Protein AF-A0A139CLY8-F1 (afdb_monomer_lite)

Foldseek 3Di:
DDLLLQLLVQLVVCCVVCVNPPDDSVLLSCLSCVLQVVQCCVCQPVNCVPAQDSQAQLLEPVNLVVLCVVQVVCCVVPVDNSSVSSSVSSVSNNVVVVVVVVCVSHHPPVNHRHDDHDDRAPHPVRVVCVVVVCLVVCVCVPVVVSNVSSNVSVVVVVVVVVVVVVVVD

Secondary structure (DSSP, 8-state):
--HHHHHHHHHHHHHHHHTT-S--HHHHHHHHHHHHHHHHIIIIIISHHHH--S-SSTTSHHHHHHHHHHHHHHHHHH---HHHHHHHHHHHHHHHTTGGGSHHHHTTTTT-S--------SSHHHHHHHHHHHHHTTTTHHHHHHHHHHHHHHHHHHHHHHHHHHHH-

Structure (mmCIF, N/CA/C/O backbone):
data_AF-A0A139CLY8-F1
#
_entry.id   AF-A0A139CLY8-F1
#
loop_
_atom_site.group_PDB
_atom_site.id
_atom_site.type_symbol
_atom_site.label_atom_id
_atom_site.label_alt_id
_atom_site.label_comp_id
_atom_site.label_asym_id
_atom_site.label_entity_id
_atom_site.label_seq_id
_atom_site.pdbx_PDB_ins_code
_atom_site.Cartn_x
_atom_site.Cartn_y
_atom_site.Cartn_z
_atom_site.occupancy
_atom_site.B_iso_or_equiv
_atom_site.auth_seq_id
_atom_site.auth_comp_id
_atom_site.auth_asym_id
_atom_site.auth_atom_id
_atom_site.pdbx_PDB_model_num
ATOM 1 N N . MET A 1 1 ? 7.633 3.626 -2.913 1.00 69.31 1 MET A N 1
ATOM 2 C CA . MET A 1 1 ? 8.244 3.759 -1.551 1.00 69.31 1 MET A CA 1
ATOM 3 C C . MET A 1 1 ? 8.650 2.384 -1.027 1.00 69.31 1 MET A C 1
ATOM 5 O O . MET A 1 1 ? 8.447 1.392 -1.717 1.00 69.31 1 MET A O 1
ATOM 9 N N . LEU A 1 2 ? 9.320 2.332 0.119 1.00 82.69 2 LEU A N 1
ATOM 10 C CA . LEU A 1 2 ? 9.845 1.116 0.743 1.00 82.69 2 LEU A CA 1
ATOM 11 C C . LEU A 1 2 ? 8.868 0.591 1.819 1.00 82.69 2 LEU A C 1
ATOM 13 O O . LEU A 1 2 ? 7.906 1.291 2.152 1.00 82.69 2 LEU A O 1
ATOM 17 N N . PRO A 1 3 ? 8.995 -0.667 2.278 1.00 87.56 3 PRO A N 1
ATOM 18 C CA . PRO A 1 3 ? 7.937 -1.317 3.050 1.00 87.56 3 PRO A CA 1
ATOM 19 C C . PRO A 1 3 ? 7.636 -0.642 4.395 1.00 87.56 3 PRO A C 1
ATOM 21 O O . PRO A 1 3 ? 6.461 -0.581 4.763 1.00 87.56 3 PRO A O 1
ATOM 24 N N . PHE A 1 4 ? 8.623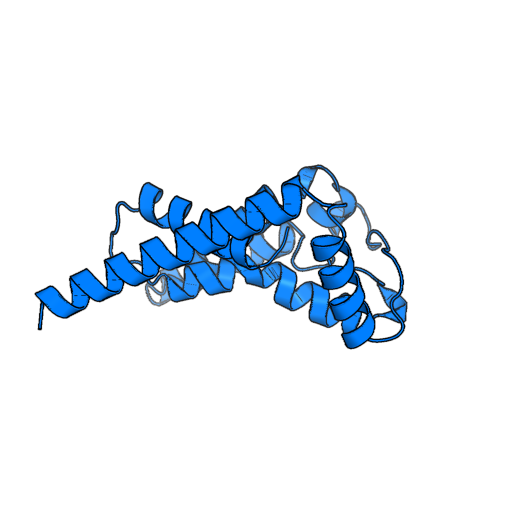 -0.102 5.120 1.00 92.25 4 PHE A N 1
ATOM 25 C CA . PHE A 1 4 ? 8.345 0.506 6.429 1.00 92.25 4 PHE A CA 1
ATOM 26 C C . PHE A 1 4 ? 7.549 1.803 6.302 1.00 92.25 4 PHE A C 1
ATOM 28 O O . PHE A 1 4 ? 6.644 2.031 7.106 1.00 92.25 4 PHE A O 1
ATOM 35 N N . ALA A 1 5 ? 7.817 2.614 5.276 1.00 92.25 5 ALA A N 1
ATOM 36 C CA . ALA A 1 5 ? 7.038 3.809 4.965 1.00 92.25 5 ALA A CA 1
ATOM 37 C C . ALA A 1 5 ? 5.554 3.468 4.769 1.00 92.25 5 ALA A C 1
ATOM 39 O O . ALA A 1 5 ? 4.691 4.070 5.409 1.00 92.25 5 ALA A O 1
ATOM 40 N N . HIS A 1 6 ? 5.256 2.458 3.947 1.00 95.00 6 HIS A N 1
ATOM 41 C CA . HIS A 1 6 ? 3.880 2.027 3.700 1.00 95.00 6 HIS A CA 1
ATOM 42 C C . HIS A 1 6 ? 3.185 1.560 4.973 1.00 95.00 6 HIS A C 1
ATOM 44 O O . HIS A 1 6 ? 2.087 2.028 5.280 1.00 95.00 6 HIS A O 1
ATOM 50 N N . ILE A 1 7 ? 3.823 0.652 5.716 1.00 96.75 7 ILE A N 1
ATOM 51 C CA . ILE A 1 7 ? 3.235 0.059 6.917 1.00 96.75 7 ILE A CA 1
ATOM 52 C C . ILE A 1 7 ? 3.012 1.141 7.969 1.00 96.75 7 ILE A C 1
ATOM 54 O O . ILE A 1 7 ? 1.892 1.299 8.450 1.00 96.75 7 ILE A O 1
ATOM 58 N N . GLY A 1 8 ? 4.044 1.921 8.295 1.00 95.56 8 GLY A N 1
ATOM 59 C CA . GLY A 1 8 ? 3.971 2.946 9.332 1.00 95.56 8 GLY A CA 1
ATOM 60 C C . GLY A 1 8 ? 2.920 4.007 9.030 1.00 95.56 8 GLY A C 1
ATOM 61 O O . GLY A 1 8 ? 2.031 4.241 9.848 1.00 95.56 8 GLY A O 1
ATOM 62 N N . ILE A 1 9 ? 2.959 4.608 7.837 1.00 94.88 9 ILE A N 1
ATOM 63 C CA . ILE A 1 9 ? 2.005 5.662 7.466 1.00 94.88 9 ILE A CA 1
ATOM 64 C C . ILE A 1 9 ? 0.576 5.107 7.430 1.00 94.88 9 ILE A C 1
ATOM 66 O O . ILE A 1 9 ? -0.340 5.739 7.958 1.00 94.88 9 ILE A O 1
A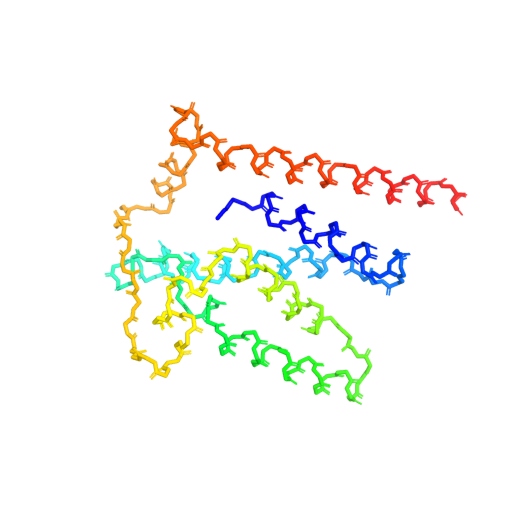TOM 70 N N . THR A 1 10 ? 0.371 3.905 6.882 1.00 96.56 10 THR A N 1
ATOM 71 C CA . THR A 1 10 ? -0.965 3.292 6.829 1.00 96.56 10 THR A CA 1
ATOM 72 C C . THR A 1 10 ? -1.493 2.972 8.228 1.00 96.56 10 THR A C 1
ATOM 74 O O . THR A 1 10 ? -2.648 3.278 8.521 1.00 96.56 10 THR A O 1
ATOM 77 N N . LEU A 1 11 ? -0.660 2.427 9.123 1.00 95.50 11 LEU A N 1
ATOM 78 C CA . LEU A 1 11 ? -1.036 2.187 10.520 1.00 95.50 11 LEU A CA 1
ATOM 79 C C . LEU A 1 11 ? -1.446 3.483 11.224 1.00 95.50 11 LEU A C 1
ATOM 81 O O . LEU A 1 11 ? -2.501 3.514 11.857 1.00 95.50 11 LEU A O 1
ATOM 85 N N . ALA A 1 12 ? -0.669 4.561 11.073 1.00 93.94 12 ALA A N 1
ATOM 86 C CA . ALA A 1 12 ? -1.003 5.860 11.656 1.00 93.94 12 ALA A CA 1
ATOM 87 C C . ALA A 1 12 ? -2.340 6.400 11.132 1.00 93.94 12 ALA A C 1
ATOM 89 O O . ALA A 1 12 ? -3.192 6.798 11.928 1.00 93.94 12 ALA A O 1
ATOM 90 N N . LEU A 1 13 ? -2.561 6.365 9.815 1.00 95.06 13 LEU A N 1
ATOM 91 C CA . LEU A 1 13 ? -3.812 6.827 9.207 1.00 95.06 13 LEU A CA 1
ATOM 92 C C . LEU A 1 13 ? -5.019 6.039 9.722 1.00 95.06 13 LEU A C 1
ATOM 94 O O . LEU A 1 13 ? -6.031 6.635 10.094 1.00 95.06 13 LEU A O 1
ATOM 98 N N . PHE A 1 14 ? -4.909 4.712 9.801 1.00 94.75 14 PHE A N 1
ATOM 99 C CA . PHE A 1 14 ? -5.974 3.869 10.341 1.00 94.75 14 PHE A CA 1
ATOM 100 C C . PHE A 1 14 ? -6.211 4.137 11.824 1.00 94.75 14 PHE A C 1
ATOM 102 O O . PHE A 1 14 ? -7.362 4.292 12.235 1.00 94.75 14 PHE A O 1
ATOM 109 N N . TYR A 1 15 ? -5.152 4.239 12.625 1.00 91.81 15 TYR A N 1
ATOM 110 C CA . TYR A 1 15 ? -5.263 4.541 14.049 1.00 91.81 15 TYR A CA 1
ATOM 111 C C . TYR A 1 15 ? -5.968 5.880 14.289 1.00 91.81 15 TYR A C 1
ATOM 113 O O . TYR A 1 15 ? -6.891 5.958 15.101 1.00 91.81 15 TYR A O 1
ATOM 121 N N . MET A 1 16 ? -5.612 6.916 13.524 1.00 91.50 16 MET A N 1
ATOM 122 C CA . MET A 1 16 ? -6.247 8.235 13.593 1.00 91.50 16 MET A CA 1
ATOM 123 C C . MET A 1 16 ? -7.712 8.202 13.143 1.00 91.50 16 MET A C 1
ATOM 125 O O . MET A 1 16 ? -8.582 8.721 13.846 1.00 91.50 16 MET A O 1
ATOM 129 N N . ALA A 1 17 ? -8.004 7.569 12.004 1.00 91.62 17 ALA A N 1
ATOM 130 C CA . ALA A 1 17 ? -9.357 7.489 11.449 1.00 91.62 17 ALA A CA 1
ATOM 131 C C . ALA A 1 17 ? -10.316 6.717 12.365 1.00 91.62 17 ALA A C 1
ATOM 133 O O . ALA A 1 17 ? -11.504 7.026 12.465 1.00 91.62 17 ALA A O 1
ATOM 134 N N . THR A 1 18 ? -9.793 5.710 13.055 1.00 89.25 18 THR A N 1
ATOM 135 C CA . THR A 1 18 ? -10.596 4.782 13.856 1.00 89.25 18 THR A CA 1
ATOM 136 C C . THR A 1 18 ? -10.550 5.131 15.337 1.00 89.25 18 THR A C 1
ATOM 138 O O . THR A 1 18 ? -11.345 4.598 16.110 1.00 89.25 18 THR A O 1
ATOM 141 N N . ARG A 1 19 ? -9.673 6.067 15.726 1.00 83.44 19 ARG A N 1
ATOM 142 C CA . ARG A 1 19 ? -9.393 6.482 17.107 1.00 83.44 19 ARG A CA 1
ATOM 143 C C . ARG A 1 19 ? -9.068 5.296 18.019 1.00 83.44 19 ARG A C 1
ATOM 145 O O . ARG A 1 19 ? -9.555 5.243 19.145 1.00 83.44 19 ARG A O 1
ATOM 152 N N . GLY A 1 20 ? -8.315 4.320 17.513 1.00 69.50 20 GLY A N 1
ATOM 153 C CA . GLY A 1 20 ? -7.957 3.122 18.279 1.00 69.50 20 GLY A CA 1
ATOM 154 C C . GLY A 1 20 ? -9.125 2.164 18.557 1.00 69.50 20 GLY A C 1
ATOM 155 O O . GLY A 1 20 ? -9.040 1.345 19.465 1.00 69.50 20 GLY A O 1
ATOM 156 N N . ARG A 1 21 ? -10.240 2.253 17.817 1.00 74.94 21 ARG A N 1
ATOM 157 C CA . ARG A 1 21 ? -11.341 1.275 17.919 1.00 74.94 21 ARG A CA 1
ATOM 158 C C . ARG A 1 21 ? -10.888 -0.121 17.465 1.00 74.94 21 ARG A C 1
ATOM 160 O O . ARG A 1 21 ? -9.933 -0.229 16.707 1.00 74.94 21 ARG A O 1
ATOM 167 N N . ASN A 1 22 ? -11.618 -1.161 17.898 1.00 77.19 22 ASN A N 1
ATOM 168 C CA . ASN A 1 22 ? -11.354 -2.597 17.673 1.00 77.19 22 ASN A CA 1
ATOM 169 C C . ASN A 1 22 ? -11.207 -2.990 16.189 1.00 77.19 22 ASN A C 1
ATOM 171 O O . ASN A 1 22 ? -12.098 -3.588 15.584 1.00 77.19 22 ASN A O 1
ATOM 175 N N . ILE A 1 23 ? -10.059 -2.676 15.604 1.00 87.56 23 ILE A N 1
ATOM 176 C CA . ILE A 1 23 ? -9.625 -3.128 14.290 1.00 87.56 23 ILE A CA 1
ATOM 177 C C . ILE A 1 23 ? -8.365 -3.940 14.493 1.00 87.56 23 ILE A C 1
ATOM 179 O O . ILE A 1 23 ? -7.485 -3.589 15.273 1.00 87.56 23 ILE A O 1
ATOM 183 N N . ASN A 1 24 ? -8.278 -5.046 13.769 1.00 90.69 24 ASN A N 1
ATOM 184 C CA . ASN A 1 24 ? -7.081 -5.852 13.787 1.00 90.69 24 ASN A CA 1
ATOM 185 C C . ASN A 1 24 ? -6.029 -5.229 12.853 1.00 90.69 24 ASN A C 1
ATOM 187 O O . ASN A 1 24 ? -6.092 -5.376 11.629 1.00 90.69 24 ASN A O 1
ATOM 191 N N . TYR A 1 25 ? -5.060 -4.541 13.456 1.00 92.25 25 TYR A N 1
ATOM 192 C CA . TYR A 1 25 ? -3.979 -3.844 12.761 1.00 92.25 25 TYR A CA 1
ATOM 193 C C . TYR A 1 25 ? -3.020 -4.771 12.001 1.00 92.25 25 TYR A C 1
ATOM 195 O O . TYR A 1 25 ? -2.328 -4.297 11.102 1.00 92.25 25 TYR A O 1
ATOM 203 N N . TRP A 1 26 ? -3.033 -6.088 12.244 1.00 93.44 26 TRP A N 1
ATOM 204 C CA . TRP A 1 26 ? -2.292 -7.033 11.401 1.00 93.44 26 TRP A CA 1
ATOM 205 C C . TRP A 1 26 ? -2.783 -7.006 9.956 1.00 93.44 26 TRP A C 1
ATOM 207 O O . TRP A 1 26 ? -1.975 -6.982 9.032 1.00 93.44 26 TRP A O 1
ATOM 217 N N . TYR A 1 27 ? -4.099 -6.936 9.742 1.00 96.38 27 TYR A N 1
ATOM 218 C CA . TYR A 1 27 ? -4.653 -6.825 8.391 1.00 96.38 27 TYR A CA 1
ATOM 219 C C . TYR A 1 27 ? -4.362 -5.460 7.767 1.00 96.38 27 TYR A C 1
ATOM 221 O O . TYR A 1 27 ? -4.207 -5.376 6.554 1.00 96.38 27 TYR A O 1
ATOM 229 N N . VAL A 1 28 ? -4.232 -4.404 8.576 1.00 97.00 28 VAL A N 1
ATOM 230 C CA . VAL A 1 28 ? -3.798 -3.087 8.090 1.00 97.00 28 VAL A CA 1
ATOM 231 C C . VAL A 1 28 ? -2.356 -3.169 7.585 1.00 97.00 28 VAL A C 1
ATOM 233 O O . VAL A 1 28 ? -2.087 -2.792 6.447 1.00 97.00 28 VAL A O 1
ATOM 236 N N . ALA A 1 29 ? -1.445 -3.730 8.386 1.00 96.44 29 ALA A N 1
ATOM 237 C CA . ALA A 1 29 ? -0.045 -3.903 8.009 1.00 96.44 29 ALA A CA 1
ATOM 238 C C . ALA A 1 29 ? 0.104 -4.781 6.756 1.00 96.44 29 ALA A C 1
ATOM 240 O O . ALA A 1 29 ? 0.771 -4.376 5.806 1.00 96.44 29 ALA A O 1
ATOM 241 N N . ILE A 1 30 ? -0.575 -5.931 6.698 1.00 97.62 30 ILE A N 1
ATOM 242 C CA . ILE A 1 30 ? -0.547 -6.815 5.523 1.00 97.62 30 ILE A CA 1
ATOM 243 C C . ILE A 1 30 ? -1.100 -6.089 4.293 1.00 97.62 30 ILE A C 1
ATOM 245 O O . ILE A 1 30 ? -0.451 -6.064 3.251 1.00 97.62 30 ILE A O 1
ATOM 249 N N . GLY A 1 31 ? -2.271 -5.458 4.407 1.00 97.75 31 GLY A N 1
ATOM 250 C CA . GLY A 1 31 ? -2.909 -4.763 3.288 1.00 97.75 31 GLY A CA 1
ATOM 251 C C . GLY A 1 31 ? -2.088 -3.584 2.766 1.00 97.75 31 GLY A C 1
ATOM 252 O O . GLY A 1 31 ? -2.114 -3.316 1.565 1.00 97.75 31 GLY A O 1
ATOM 253 N N . SER A 1 32 ? -1.308 -2.939 3.638 1.00 97.44 32 SER A N 1
ATOM 254 C CA . SER A 1 32 ? -0.434 -1.816 3.286 1.00 97.44 32 SER A CA 1
ATOM 255 C C . SER A 1 32 ? 0.756 -2.200 2.409 1.00 97.44 32 SER A C 1
ATOM 257 O O . SER A 1 32 ? 1.341 -1.320 1.794 1.00 97.44 32 SER A O 1
ATOM 259 N N . ILE A 1 33 ? 1.122 -3.482 2.332 1.00 97.31 33 ILE A N 1
ATOM 260 C CA . ILE A 1 33 ? 2.210 -3.987 1.473 1.00 97.31 33 ILE A CA 1
ATOM 261 C C . ILE A 1 33 ? 1.724 -5.023 0.457 1.00 97.31 33 ILE A C 1
ATOM 263 O O . ILE A 1 33 ? 2.515 -5.524 -0.338 1.00 97.31 33 ILE A O 1
ATOM 267 N N . LEU A 1 34 ? 0.435 -5.367 0.488 1.00 97.81 34 LEU A N 1
ATOM 268 C CA . LEU A 1 34 ? -0.139 -6.428 -0.330 1.00 97.81 34 LEU A CA 1
ATOM 269 C C . LEU A 1 34 ? 0.052 -6.198 -1.841 1.00 97.81 34 LEU A C 1
ATOM 271 O O . LEU A 1 34 ? 0.456 -7.156 -2.504 1.00 97.81 34 LEU A O 1
ATOM 275 N N . PRO A 1 35 ? -0.159 -4.983 -2.399 1.00 97.75 35 PRO A N 1
ATOM 276 C CA . PRO A 1 35 ? 0.074 -4.750 -3.824 1.00 97.75 35 PRO A CA 1
ATOM 277 C C . PRO A 1 35 ? 1.518 -5.027 -4.236 1.00 97.75 35 PRO A C 1
ATOM 279 O O . PRO A 1 35 ? 1.776 -5.748 -5.196 1.00 97.75 35 PRO A O 1
ATOM 282 N N . ASP A 1 36 ? 2.458 -4.522 -3.443 1.00 95.31 36 ASP A N 1
ATOM 283 C CA . ASP A 1 36 ? 3.888 -4.737 -3.620 1.00 95.31 36 ASP A CA 1
ATOM 284 C C . ASP A 1 36 ? 4.279 -6.214 -3.534 1.00 95.31 36 ASP A C 1
ATOM 286 O O . ASP A 1 36 ? 5.073 -6.687 -4.348 1.00 95.31 36 ASP A O 1
ATOM 290 N N . LEU A 1 37 ? 3.728 -6.951 -2.565 1.00 94.62 37 LEU A N 1
ATOM 291 C CA . LEU A 1 37 ? 4.016 -8.373 -2.388 1.00 94.62 37 LEU A CA 1
ATOM 292 C C . LEU A 1 37 ? 3.596 -9.177 -3.621 1.00 94.62 37 LEU A C 1
ATOM 294 O O . LEU A 1 37 ? 4.365 -10.010 -4.097 1.00 94.62 37 LEU A O 1
ATOM 298 N N . ILE A 1 38 ? 2.401 -8.907 -4.150 1.00 96.19 38 ILE A N 1
ATOM 299 C CA . ILE A 1 38 ? 1.875 -9.584 -5.338 1.00 96.19 38 ILE A CA 1
ATOM 300 C C . ILE A 1 38 ? 2.699 -9.195 -6.567 1.00 96.19 38 ILE A C 1
ATOM 302 O O . ILE A 1 38 ? 3.245 -10.059 -7.256 1.00 96.19 38 ILE A O 1
ATOM 306 N N . ASP A 1 39 ? 2.827 -7.899 -6.831 1.00 95.06 39 ASP A N 1
ATOM 307 C CA . ASP A 1 39 ? 3.363 -7.417 -8.099 1.00 95.06 39 ASP A CA 1
ATOM 308 C C . ASP A 1 39 ? 4.873 -7.598 -8.208 1.00 95.06 39 ASP A C 1
ATOM 310 O O . ASP A 1 39 ? 5.366 -7.949 -9.279 1.00 95.06 39 ASP A O 1
ATOM 314 N N . LYS A 1 40 ? 5.633 -7.420 -7.122 1.00 91.56 40 LYS A N 1
ATOM 315 C CA . LYS A 1 40 ? 7.080 -7.684 -7.149 1.00 91.56 40 LYS A CA 1
ATOM 316 C C . LYS A 1 40 ? 7.359 -9.176 -7.264 1.00 91.56 40 LYS A C 1
ATOM 318 O O . LYS A 1 40 ? 8.284 -9.550 -7.982 1.00 91.56 40 LYS A O 1
ATOM 323 N N . PHE A 1 41 ? 6.567 -10.029 -6.615 1.00 90.31 41 PHE A N 1
ATOM 324 C CA . PHE A 1 41 ? 6.732 -11.472 -6.763 1.00 90.31 41 PHE A CA 1
ATOM 325 C C . PHE A 1 41 ? 6.432 -11.914 -8.199 1.00 90.31 41 PHE A C 1
ATOM 327 O O . PHE A 1 41 ? 7.264 -12.542 -8.851 1.00 90.31 41 PHE A O 1
ATOM 334 N N . ILE A 1 42 ? 5.294 -11.507 -8.755 1.00 92.06 42 ILE A N 1
ATOM 335 C CA . ILE A 1 42 ? 4.918 -11.883 -10.120 1.00 92.06 42 ILE A CA 1
ATOM 336 C C . ILE A 1 42 ? 5.859 -11.236 -11.147 1.00 92.06 42 ILE A C 1
ATOM 338 O O . ILE A 1 42 ? 6.434 -11.935 -11.976 1.00 92.06 42 ILE A O 1
ATOM 342 N N . GLY A 1 43 ? 6.049 -9.920 -11.098 1.00 90.38 43 GLY A N 1
ATOM 343 C CA . GLY A 1 43 ? 6.720 -9.161 -12.154 1.00 90.38 43 GLY A CA 1
ATOM 344 C C . GLY A 1 43 ? 8.243 -9.061 -12.042 1.00 90.38 43 GLY A C 1
ATOM 345 O O . GLY A 1 43 ? 8.883 -8.623 -13.000 1.00 90.38 43 GLY A O 1
ATOM 346 N N . ARG A 1 44 ? 8.844 -9.468 -10.911 1.00 86.69 44 ARG A N 1
ATOM 347 C CA . ARG A 1 44 ? 10.312 -9.519 -10.738 1.00 86.69 44 ARG A CA 1
ATOM 348 C C . ARG A 1 44 ? 10.870 -10.895 -10.385 1.00 86.69 44 ARG A C 1
ATOM 350 O O . ARG A 1 44 ? 12.078 -11.066 -10.514 1.00 86.69 44 ARG A O 1
ATOM 357 N N . VAL A 1 45 ? 10.045 -11.846 -9.936 1.00 86.19 45 VAL A N 1
ATOM 358 C CA . VAL A 1 45 ? 10.504 -13.212 -9.619 1.00 86.19 45 VAL A CA 1
ATOM 359 C C . VAL A 1 45 ? 9.995 -14.212 -10.649 1.00 86.19 45 VAL A C 1
ATOM 361 O O . VAL A 1 45 ? 10.806 -14.866 -11.292 1.00 86.19 45 VAL A O 1
ATOM 364 N N . LEU A 1 46 ? 8.677 -14.322 -10.835 1.00 87.94 46 LEU A N 1
ATOM 365 C CA . LEU A 1 46 ? 8.099 -15.354 -11.708 1.00 87.94 46 LEU A CA 1
ATOM 366 C C . LEU A 1 46 ? 8.192 -15.014 -13.200 1.00 87.94 46 LEU A C 1
ATOM 368 O O . LEU A 1 46 ? 8.492 -15.880 -14.014 1.00 87.94 46 LEU A O 1
ATOM 372 N N . PHE A 1 47 ? 7.932 -13.757 -13.557 1.00 89.25 47 PHE A N 1
ATOM 373 C CA . PHE A 1 47 ? 7.809 -13.291 -14.941 1.00 89.25 47 PHE A CA 1
ATOM 374 C C . PHE A 1 47 ? 8.674 -12.049 -15.185 1.00 89.25 47 PHE A C 1
ATOM 376 O O . PHE A 1 47 ? 8.235 -11.065 -15.792 1.00 89.25 47 PHE A O 1
ATOM 383 N N . ALA A 1 48 ? 9.910 -12.083 -14.678 1.00 85.56 48 ALA A N 1
ATOM 384 C CA . ALA A 1 48 ? 10.842 -10.960 -14.752 1.00 85.56 48 ALA A CA 1
ATOM 385 C C . ALA A 1 48 ? 11.149 -10.554 -16.205 1.00 85.56 48 ALA A C 1
ATOM 387 O O . ALA A 1 48 ? 11.177 -9.361 -16.510 1.00 85.56 48 ALA A O 1
ATOM 388 N N . ASP A 1 49 ? 11.280 -11.531 -17.107 1.00 85.06 49 ASP A N 1
ATOM 389 C CA . ASP A 1 49 ? 11.556 -11.298 -18.531 1.00 85.06 49 ASP A CA 1
ATOM 390 C C . ASP A 1 49 ? 10.358 -10.685 -19.271 1.00 85.06 49 ASP A C 1
ATOM 392 O O . ASP A 1 49 ? 10.521 -9.914 -20.218 1.00 85.06 49 ASP A O 1
ATOM 396 N N . THR A 1 50 ? 9.135 -10.993 -18.826 1.00 86.31 50 THR A N 1
ATOM 397 C CA . THR A 1 50 ? 7.899 -10.516 -19.460 1.00 86.31 50 THR A CA 1
ATOM 398 C C . THR A 1 50 ? 7.544 -9.101 -19.012 1.00 86.31 50 THR A C 1
ATOM 400 O O . THR A 1 50 ? 7.334 -8.216 -19.852 1.00 86.31 50 THR A O 1
ATOM 403 N N . PHE A 1 51 ? 7.469 -8.878 -17.696 1.00 87.38 51 PHE A N 1
ATOM 404 C CA . PHE A 1 51 ? 6.975 -7.621 -17.128 1.00 87.38 51 PHE A CA 1
ATOM 405 C C . PHE A 1 51 ? 8.089 -6.659 -16.729 1.00 87.38 51 PHE A C 1
ATOM 407 O O . PHE A 1 51 ? 7.916 -5.452 -16.882 1.00 87.38 51 PHE A O 1
ATOM 414 N N . ALA A 1 52 ? 9.209 -7.165 -16.200 1.00 87.31 52 ALA A N 1
ATOM 415 C CA . ALA A 1 52 ? 10.317 -6.362 -15.676 1.00 87.31 52 ALA A CA 1
ATOM 416 C C . ALA A 1 52 ? 9.869 -5.208 -14.749 1.00 87.31 52 ALA A C 1
ATOM 418 O O . ALA A 1 52 ? 10.482 -4.137 -14.710 1.00 87.31 52 ALA A O 1
ATOM 419 N N . SER A 1 53 ? 8.767 -5.391 -14.018 1.00 89.06 53 SER A N 1
ATOM 420 C CA . SER A 1 53 ? 8.092 -4.326 -13.276 1.00 89.06 53 SER A CA 1
ATOM 421 C C . SER A 1 53 ? 7.575 -4.835 -11.940 1.00 89.06 53 SER A C 1
ATOM 423 O O . SER A 1 53 ? 7.221 -5.997 -11.800 1.00 89.06 53 SER A O 1
ATOM 425 N N . GLY A 1 54 ? 7.555 -3.953 -10.942 1.00 89.06 54 GLY A N 1
ATOM 426 C CA . GLY A 1 54 ? 6.955 -4.233 -9.633 1.00 89.06 54 GLY A CA 1
ATOM 427 C C . GLY A 1 54 ? 5.577 -3.602 -9.454 1.00 89.06 54 GLY A C 1
ATOM 428 O O . GLY A 1 54 ? 5.077 -3.610 -8.340 1.00 89.06 54 GLY A O 1
ATOM 429 N N . ARG A 1 55 ? 5.015 -3.004 -10.511 1.00 93.44 55 ARG A N 1
ATOM 430 C CA . ARG A 1 55 ? 3.715 -2.322 -10.503 1.00 93.44 55 ARG A CA 1
ATOM 431 C C . ARG A 1 55 ? 2.911 -2.804 -11.704 1.00 93.44 55 ARG A C 1
ATOM 433 O O . ARG A 1 55 ? 3.051 -2.266 -12.804 1.00 93.44 55 ARG A O 1
ATOM 440 N N . ILE A 1 56 ? 2.144 -3.865 -11.489 1.00 94.69 56 ILE A N 1
ATOM 441 C CA . ILE A 1 56 ? 1.369 -4.571 -12.508 1.00 94.69 56 ILE A CA 1
ATOM 442 C C . ILE A 1 56 ? -0.110 -4.628 -12.088 1.00 94.69 56 ILE A C 1
ATOM 444 O O . ILE A 1 56 ? -0.760 -3.589 -12.004 1.00 94.69 56 ILE A O 1
ATOM 448 N N . PHE A 1 57 ? -0.657 -5.815 -11.835 1.00 96.12 57 PHE A N 1
ATOM 449 C CA . PHE A 1 57 ? -2.065 -6.052 -11.551 1.00 96.12 57 PHE A CA 1
ATOM 450 C C . PHE A 1 57 ? -2.526 -5.466 -10.214 1.00 96.12 57 PHE A C 1
ATOM 452 O O . PHE A 1 57 ? -3.574 -4.824 -10.164 1.00 96.12 57 PHE A O 1
ATOM 459 N N . ALA A 1 58 ? -1.789 -5.678 -9.125 1.00 97.44 58 ALA A N 1
ATOM 460 C CA . ALA A 1 58 ? -2.231 -5.290 -7.790 1.00 97.44 58 ALA A CA 1
ATOM 461 C C . ALA A 1 58 ? -2.101 -3.781 -7.528 1.00 97.44 58 ALA A C 1
ATOM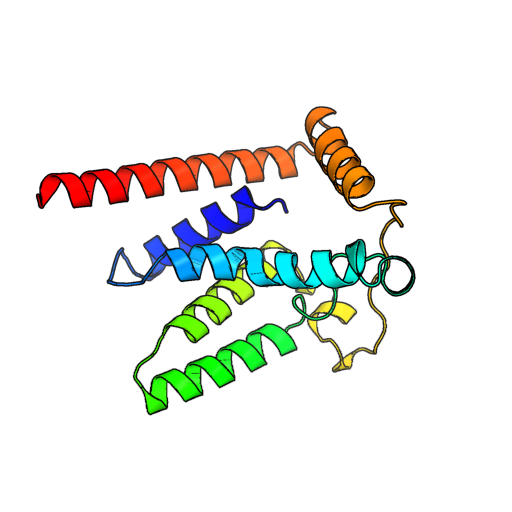 463 O O . ALA A 1 58 ? -2.796 -3.243 -6.669 1.00 97.44 58 ALA A O 1
ATOM 464 N N . HIS A 1 59 ? -1.293 -3.079 -8.323 1.00 97.69 59 HIS A N 1
ATOM 465 C CA . HIS A 1 59 ? -1.242 -1.615 -8.370 1.00 97.69 59 HIS A CA 1
ATOM 466 C C . HIS A 1 59 ? -2.335 -0.971 -9.249 1.00 97.69 59 HIS A C 1
ATOM 468 O O . HIS A 1 59 ? -2.293 0.235 -9.507 1.00 97.69 59 HIS A O 1
ATOM 474 N N . SER A 1 60 ? -3.328 -1.740 -9.701 1.00 98.00 60 SER A N 1
ATOM 475 C CA . SER A 1 60 ? -4.490 -1.216 -10.426 1.00 98.00 60 SER A CA 1
ATOM 476 C C . SER A 1 60 ? -5.663 -0.896 -9.494 1.00 98.00 60 SER A C 1
ATOM 478 O O . SER A 1 60 ? -5.866 -1.528 -8.454 1.00 98.00 60 SER A O 1
ATOM 480 N N . LEU A 1 61 ? -6.507 0.051 -9.905 1.00 97.75 61 LEU A N 1
ATOM 481 C CA . LEU A 1 61 ? -7.776 0.348 -9.245 1.00 97.75 61 LEU A CA 1
ATOM 482 C C . LEU A 1 61 ? -8.706 -0.875 -9.260 1.00 97.75 61 LEU A C 1
ATOM 484 O O . LEU A 1 61 ? -9.440 -1.108 -8.301 1.00 97.75 61 LEU A O 1
ATOM 488 N N . LEU A 1 62 ? -8.642 -1.689 -10.320 1.00 98.25 62 LEU A N 1
ATOM 489 C CA . LEU A 1 62 ? -9.415 -2.923 -10.426 1.00 98.25 62 LEU A CA 1
ATOM 490 C C . LEU A 1 62 ? -9.116 -3.873 -9.261 1.00 98.25 62 LEU A C 1
ATOM 492 O O . LEU A 1 62 ? -10.050 -4.423 -8.679 1.00 98.25 62 LEU A O 1
ATOM 496 N N . PHE A 1 63 ? -7.845 -4.034 -8.884 1.00 98.38 63 PHE A N 1
ATOM 497 C CA . PHE A 1 63 ? -7.460 -4.897 -7.768 1.00 98.38 63 PHE A CA 1
ATOM 498 C C . PHE A 1 63 ? -8.139 -4.479 -6.460 1.00 98.38 63 PHE A C 1
ATOM 500 O O . PHE A 1 63 ? -8.809 -5.297 -5.826 1.00 98.38 63 PHE A O 1
ATOM 507 N N . VAL A 1 64 ? -8.032 -3.203 -6.076 1.00 98.00 64 VAL A N 1
ATOM 508 C CA . VAL A 1 64 ? -8.628 -2.717 -4.820 1.00 98.00 64 VAL A CA 1
ATOM 509 C C . VAL A 1 64 ? -10.158 -2.726 -4.860 1.00 98.00 64 VAL A C 1
ATOM 511 O O . VAL A 1 64 ? -10.788 -3.005 -3.839 1.00 98.00 64 VAL A O 1
ATOM 514 N N . VAL A 1 65 ? -10.772 -2.504 -6.029 1.00 98.38 65 VAL A N 1
ATOM 515 C CA . VAL A 1 65 ? -12.229 -2.611 -6.211 1.00 98.38 65 VAL A CA 1
ATOM 516 C C . VAL A 1 65 ? -12.695 -4.052 -6.037 1.00 98.38 65 VAL A C 1
ATOM 518 O O . VAL A 1 65 ? -13.619 -4.296 -5.265 1.00 98.38 65 VAL A O 1
ATOM 521 N N . VAL A 1 66 ? -12.054 -5.020 -6.694 1.00 98.38 66 VAL A N 1
ATOM 522 C CA . VAL A 1 66 ? -12.405 -6.444 -6.559 1.00 98.38 66 VAL A CA 1
ATOM 523 C C . VAL A 1 66 ? -12.219 -6.907 -5.116 1.00 98.38 66 VAL A C 1
ATOM 525 O O . VAL A 1 66 ? -13.105 -7.562 -4.563 1.00 98.38 66 VAL A O 1
ATOM 528 N N . LEU A 1 67 ? -11.115 -6.514 -4.476 1.00 98.06 67 LEU A N 1
ATOM 529 C CA . LEU A 1 67 ? -10.842 -6.828 -3.076 1.00 98.06 67 LEU A CA 1
ATOM 530 C C . LEU A 1 67 ? -11.908 -6.226 -2.147 1.00 98.06 67 LEU A C 1
ATOM 532 O O . LEU A 1 67 ? -12.412 -6.904 -1.250 1.00 98.06 67 LEU A O 1
ATOM 536 N N . GLY A 1 68 ? -12.307 -4.979 -2.405 1.00 98.44 68 GLY A N 1
ATOM 537 C CA . GLY A 1 68 ? -13.363 -4.281 -1.677 1.00 98.44 68 GLY A CA 1
ATOM 538 C C . GLY A 1 68 ? -14.740 -4.918 -1.862 1.00 98.44 68 GLY A C 1
ATOM 539 O O . GLY A 1 68 ? -15.447 -5.122 -0.878 1.00 98.44 68 GLY A O 1
ATOM 540 N N . LEU A 1 69 ? -15.111 -5.297 -3.088 1.00 98.56 69 LEU A N 1
ATOM 541 C CA . LEU A 1 69 ? -16.377 -5.976 -3.385 1.00 98.56 69 LEU A CA 1
ATOM 542 C C . LEU A 1 69 ? -16.440 -7.358 -2.730 1.00 98.56 69 LEU A C 1
ATOM 544 O O . LEU A 1 69 ? -17.442 -7.696 -2.095 1.00 98.56 69 LEU A O 1
ATOM 548 N N . ALA A 1 70 ? -15.361 -8.137 -2.821 1.00 98.25 70 ALA A N 1
ATOM 549 C CA . ALA A 1 70 ? -15.254 -9.419 -2.136 1.00 98.25 70 ALA A CA 1
ATOM 550 C C . ALA A 1 70 ? -15.347 -9.239 -0.612 1.00 98.25 70 ALA A C 1
ATOM 552 O O . ALA A 1 70 ? -16.053 -9.990 0.065 1.00 98.25 70 ALA A O 1
ATOM 553 N N . GLY A 1 71 ? -14.692 -8.213 -0.064 1.00 98.00 71 GLY A N 1
ATOM 554 C CA . GLY A 1 71 ? -14.768 -7.907 1.360 1.00 98.00 71 GLY A CA 1
ATOM 555 C C . GLY A 1 71 ? -16.156 -7.466 1.798 1.00 98.00 71 GLY A C 1
ATOM 556 O O . GLY A 1 71 ? -16.646 -7.933 2.824 1.00 98.00 71 GLY A O 1
ATOM 557 N N . TYR A 1 72 ? -16.830 -6.642 1.003 1.00 98.25 72 TYR A N 1
ATOM 558 C CA . TYR A 1 72 ? -18.204 -6.229 1.261 1.00 98.25 72 TYR A CA 1
ATOM 559 C C . TYR A 1 72 ? -19.150 -7.432 1.254 1.00 98.25 72 TYR A C 1
ATOM 561 O O . TYR A 1 72 ? -19.963 -7.590 2.167 1.00 98.25 72 TYR A O 1
ATOM 569 N N . TYR A 1 73 ? -18.993 -8.333 0.283 1.00 98.38 73 TYR A N 1
ATOM 570 C CA . TYR A 1 73 ? -19.748 -9.579 0.224 1.00 98.38 73 TYR A CA 1
ATOM 571 C C . TYR A 1 73 ? -19.548 -10.440 1.484 1.00 98.38 73 TYR A C 1
ATOM 573 O O . TYR A 1 73 ? -20.525 -10.882 2.098 1.00 98.38 73 TYR A O 1
ATOM 581 N N . LEU A 1 74 ? -18.300 -10.647 1.920 1.00 97.75 74 LEU A N 1
ATOM 582 C CA . LEU A 1 74 ? -17.997 -11.409 3.139 1.00 97.75 74 LEU A CA 1
ATOM 583 C C . LEU A 1 74 ? -18.535 -10.729 4.401 1.00 97.75 74 LEU A C 1
ATOM 585 O O . LEU A 1 74 ? -19.075 -11.403 5.284 1.00 97.75 74 LEU A O 1
ATOM 589 N N . TYR A 1 75 ? -18.465 -9.403 4.463 1.00 97.25 75 TYR A N 1
ATOM 590 C CA . TYR A 1 75 ? -19.033 -8.628 5.555 1.00 97.25 75 TYR A CA 1
ATOM 591 C C . TYR A 1 75 ? -20.557 -8.792 5.628 1.00 97.25 75 TYR A C 1
ATOM 593 O O . TYR A 1 75 ? -21.099 -9.042 6.705 1.00 97.25 75 TYR A O 1
ATOM 601 N N . MET A 1 76 ? -21.262 -8.745 4.496 1.00 98.00 76 MET A N 1
ATOM 602 C CA . MET A 1 76 ? -22.710 -8.979 4.460 1.00 98.00 76 MET A CA 1
ATOM 603 C C . MET A 1 76 ? -23.084 -10.395 4.917 1.00 98.00 76 MET A C 1
ATOM 605 O O . MET A 1 76 ? -24.075 -10.568 5.624 1.00 98.00 76 MET A O 1
ATOM 609 N N . ARG A 1 77 ? -22.283 -11.407 4.559 1.00 97.44 77 ARG A N 1
ATOM 610 C CA . ARG A 1 77 ? -22.567 -12.819 4.871 1.00 97.44 77 ARG A CA 1
ATOM 611 C C . ARG A 1 77 ? -22.193 -13.237 6.290 1.00 97.44 77 ARG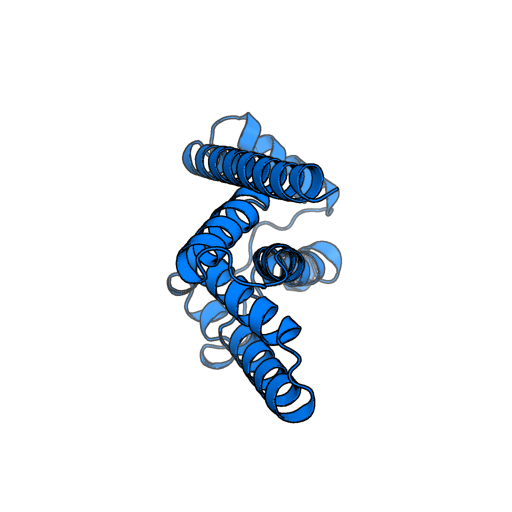 A C 1
ATOM 613 O O . ARG A 1 77 ? -22.882 -14.071 6.868 1.00 97.44 77 ARG A O 1
ATOM 620 N N . ARG A 1 78 ? -21.071 -12.742 6.814 1.00 96.81 78 ARG A N 1
ATOM 621 C CA . ARG A 1 78 ? -20.440 -13.268 8.042 1.00 96.81 78 ARG A CA 1
ATOM 622 C C . ARG A 1 78 ? -19.964 -12.185 9.007 1.00 96.81 78 ARG A C 1
ATOM 624 O O . ARG A 1 78 ? -19.347 -12.515 10.012 1.00 96.81 78 ARG A O 1
ATOM 631 N N . LYS A 1 79 ? -20.210 -10.905 8.701 1.00 94.94 79 LYS A N 1
ATOM 632 C CA . LYS A 1 79 ? -19.645 -9.748 9.422 1.00 94.94 79 LYS A CA 1
ATOM 633 C C . LYS A 1 79 ? -18.111 -9.752 9.472 1.00 94.94 79 LYS A C 1
ATOM 635 O O . LYS A 1 79 ? -17.522 -9.084 10.314 1.00 94.94 79 LYS A O 1
ATOM 640 N N . ASP A 1 80 ? -17.468 -10.458 8.540 1.00 94.75 80 ASP A N 1
ATOM 641 C CA . ASP A 1 80 ? -16.014 -10.491 8.413 1.00 94.75 80 ASP A CA 1
ATOM 642 C C . ASP A 1 80 ? -15.517 -9.209 7.731 1.00 94.75 80 ASP A C 1
ATOM 644 O O . ASP A 1 80 ? -15.840 -8.936 6.575 1.00 94.75 80 ASP A O 1
ATOM 648 N N . THR A 1 81 ? -14.744 -8.406 8.461 1.00 95.06 81 THR A N 1
ATOM 649 C CA . THR A 1 81 ? -14.188 -7.129 7.993 1.00 95.06 81 THR A CA 1
ATOM 650 C C . THR A 1 81 ? -12.760 -7.248 7.468 1.00 95.06 81 THR A C 1
ATOM 652 O O . THR A 1 81 ? -12.228 -6.271 6.945 1.00 95.06 81 THR A O 1
ATOM 655 N N . ARG A 1 82 ? -12.118 -8.419 7.566 1.00 96.19 82 ARG A N 1
ATOM 656 C CA . ARG A 1 82 ? -10.684 -8.598 7.271 1.00 96.19 82 ARG A CA 1
ATOM 657 C C . ARG A 1 82 ? -10.334 -8.168 5.854 1.00 96.19 82 ARG A C 1
ATOM 659 O O . ARG A 1 82 ? -9.395 -7.410 5.646 1.00 96.19 82 ARG A O 1
ATOM 666 N N . LEU A 1 83 ? -11.127 -8.610 4.882 1.00 96.94 83 LEU A N 1
ATOM 667 C CA . LEU A 1 83 ? -10.878 -8.315 3.474 1.00 96.94 83 LEU A CA 1
ATOM 668 C C . LEU A 1 83 ? -11.206 -6.855 3.113 1.00 96.94 83 LEU A C 1
ATOM 670 O O . LEU A 1 83 ? -10.544 -6.281 2.257 1.00 96.94 83 LEU A O 1
ATOM 674 N N . LEU A 1 84 ? -12.149 -6.221 3.824 1.00 97.12 84 LEU A N 1
ATOM 675 C CA . LEU A 1 84 ? -12.389 -4.776 3.721 1.00 97.12 84 LEU A CA 1
ATOM 676 C C . LEU A 1 84 ? -11.205 -3.967 4.258 1.00 97.12 84 LEU A C 1
ATOM 678 O O . LEU A 1 84 ? -10.828 -2.968 3.651 1.00 97.12 84 LEU A O 1
ATOM 682 N N . ILE A 1 85 ? -10.603 -4.404 5.369 1.00 97.44 85 ILE A N 1
ATOM 683 C CA . ILE A 1 85 ? -9.397 -3.776 5.923 1.00 97.44 85 ILE A CA 1
ATOM 684 C C . ILE A 1 85 ? -8.240 -3.906 4.929 1.00 97.44 85 ILE A C 1
ATOM 686 O O . ILE A 1 85 ? -7.570 -2.912 4.658 1.00 97.44 85 ILE A O 1
ATOM 690 N N . LEU A 1 86 ? -8.046 -5.094 4.342 1.00 98.19 86 LEU A N 1
ATOM 691 C CA . LEU A 1 86 ? -7.039 -5.311 3.300 1.00 98.19 86 LEU A CA 1
ATOM 692 C C . LEU A 1 86 ? -7.273 -4.388 2.098 1.00 98.19 86 LEU A C 1
ATOM 694 O O . LEU A 1 86 ? -6.343 -3.705 1.684 1.00 98.19 86 LEU A O 1
ATOM 698 N N . ALA A 1 87 ? -8.509 -4.299 1.598 1.00 98.31 87 ALA A N 1
ATOM 699 C CA . ALA A 1 87 ? -8.864 -3.403 0.498 1.00 98.31 87 ALA A CA 1
ATOM 700 C C . ALA A 1 87 ? -8.565 -1.936 0.824 1.00 98.31 87 ALA A C 1
ATOM 702 O O . ALA A 1 87 ? -7.905 -1.255 0.046 1.00 98.31 87 ALA A O 1
ATOM 703 N N . ALA A 1 88 ? -8.997 -1.454 1.990 1.00 98.00 88 ALA A N 1
ATOM 704 C CA . ALA A 1 88 ? -8.775 -0.073 2.401 1.00 98.00 88 ALA A CA 1
ATOM 705 C C . ALA A 1 88 ? -7.278 0.246 2.578 1.00 98.00 88 ALA A C 1
ATOM 707 O O . ALA A 1 88 ? -6.818 1.291 2.119 1.00 98.00 88 ALA A O 1
ATOM 708 N N . ALA A 1 89 ? -6.503 -0.654 3.185 1.00 98.19 89 ALA A N 1
ATOM 709 C CA . ALA A 1 89 ? -5.063 -0.474 3.356 1.00 98.19 89 ALA A CA 1
ATOM 710 C C . ALA A 1 89 ? -4.305 -0.548 2.017 1.00 98.19 89 ALA A C 1
ATOM 712 O O . ALA A 1 89 ? -3.399 0.251 1.785 1.00 98.19 89 ALA A O 1
ATOM 713 N N . SER A 1 90 ? -4.716 -1.422 1.093 1.00 98.50 90 SER A N 1
ATOM 714 C CA . SER A 1 90 ? -4.173 -1.451 -0.272 1.00 98.50 90 SER A CA 1
ATOM 715 C C . SER A 1 90 ? -4.546 -0.199 -1.072 1.00 98.50 90 SER A C 1
ATOM 717 O O . SER A 1 90 ? -3.734 0.293 -1.846 1.00 98.50 90 SER A O 1
ATOM 719 N N . THR A 1 91 ? -5.716 0.401 -0.851 1.00 98.44 91 THR A N 1
ATOM 720 C CA . THR A 1 91 ? -6.038 1.710 -1.444 1.00 98.44 91 THR A CA 1
ATOM 721 C C . THR A 1 91 ? -5.087 2.796 -0.942 1.00 98.44 91 THR A C 1
ATOM 723 O O . THR A 1 91 ? -4.586 3.582 -1.743 1.00 98.44 91 THR A O 1
ATOM 726 N N . VAL A 1 92 ? -4.780 2.822 0.362 1.00 98.06 92 VAL A N 1
ATOM 727 C CA . VAL A 1 92 ? -3.768 3.744 0.911 1.00 98.06 92 VAL A CA 1
ATOM 728 C C . VAL A 1 92 ? -2.399 3.493 0.278 1.00 98.06 92 VAL A C 1
ATOM 730 O O . VAL A 1 92 ? -1.726 4.457 -0.072 1.00 98.06 92 VAL A O 1
ATOM 733 N N . HIS A 1 93 ? -2.018 2.233 0.046 1.00 97.81 93 HIS A N 1
ATOM 734 C CA . HIS A 1 93 ? -0.795 1.892 -0.685 1.00 97.81 93 HIS A CA 1
ATOM 735 C C . HIS A 1 93 ? -0.760 2.552 -2.072 1.00 97.81 93 HIS A C 1
ATOM 737 O O . HIS A 1 93 ? 0.175 3.293 -2.362 1.00 97.81 93 HIS A O 1
ATOM 743 N N . LEU A 1 94 ? -1.800 2.369 -2.898 1.00 97.88 94 LEU A N 1
ATOM 744 C CA . LEU A 1 94 ? -1.888 2.985 -4.233 1.00 97.88 94 LEU A CA 1
ATOM 745 C C . LEU A 1 94 ? -1.793 4.519 -4.176 1.00 97.88 94 LEU A C 1
ATOM 747 O O . LEU A 1 94 ? -1.166 5.132 -5.044 1.00 97.88 94 LEU A O 1
ATOM 751 N N . LEU A 1 95 ? -2.417 5.135 -3.166 1.00 97.12 95 LEU A N 1
ATOM 752 C CA . LEU A 1 95 ? -2.383 6.585 -2.979 1.00 97.12 95 LEU A CA 1
ATOM 753 C C . LEU A 1 95 ? -0.984 7.075 -2.627 1.00 97.12 95 LEU A C 1
ATOM 755 O O . LEU A 1 95 ? -0.467 8.003 -3.243 1.00 97.12 95 LEU A O 1
ATOM 759 N N . LEU A 1 96 ? -0.360 6.443 -1.643 1.00 95.31 96 LEU A N 1
ATOM 760 C CA . LEU A 1 96 ? 0.984 6.801 -1.238 1.00 95.31 96 LEU A CA 1
ATOM 761 C C . LEU A 1 96 ? 1.961 6.611 -2.416 1.00 95.31 96 LEU A C 1
ATOM 763 O O . LEU A 1 96 ? 2.909 7.382 -2.560 1.00 95.31 96 LEU A O 1
ATOM 767 N N . ASP A 1 97 ? 1.746 5.600 -3.271 1.00 94.56 97 ASP A N 1
ATOM 768 C CA . ASP A 1 97 ? 2.635 5.316 -4.408 1.00 94.56 97 ASP A CA 1
ATOM 769 C C . ASP A 1 97 ? 2.347 6.237 -5.606 1.00 94.56 97 ASP A C 1
ATOM 771 O O . ASP A 1 97 ? 3.017 6.157 -6.639 1.00 94.56 97 ASP A O 1
ATOM 775 N N . SER A 1 98 ? 1.387 7.156 -5.432 1.00 95.69 98 SER A N 1
ATOM 776 C CA . SER A 1 98 ? 0.943 8.145 -6.410 1.00 95.69 98 SER A CA 1
ATOM 777 C C . SER A 1 98 ? 0.527 7.509 -7.730 1.00 95.69 98 SER A C 1
ATOM 779 O O . SER A 1 98 ? 0.827 8.033 -8.803 1.00 95.69 98 SER A O 1
ATOM 781 N N . MET A 1 99 ? -0.177 6.373 -7.667 1.00 96.12 99 MET A N 1
ATOM 782 C CA . MET A 1 99 ? -0.494 5.578 -8.858 1.00 96.12 99 MET A CA 1
ATOM 783 C C . MET A 1 99 ? -1.287 6.350 -9.920 1.00 96.12 99 MET A C 1
ATOM 785 O O . MET A 1 99 ? -1.159 6.048 -11.105 1.00 96.12 99 MET A O 1
ATOM 789 N N . TRP A 1 100 ? -2.012 7.409 -9.541 1.00 95.50 100 TRP A N 1
ATOM 790 C CA . TRP A 1 100 ? -2.674 8.316 -10.487 1.00 95.50 100 TRP A CA 1
ATOM 791 C C . TRP A 1 100 ? -1.710 8.986 -11.485 1.00 95.50 100 TRP A C 1
ATOM 793 O O . TRP A 1 100 ? -2.144 9.401 -12.554 1.00 95.50 100 TRP A O 1
ATOM 803 N N . GLN A 1 101 ? -0.411 9.075 -11.175 1.00 96.25 101 GLN A N 1
ATOM 804 C CA . GLN A 1 101 ? 0.623 9.587 -12.085 1.00 96.25 101 GLN A CA 1
ATOM 805 C C . GLN A 1 101 ? 1.046 8.567 -13.152 1.00 96.25 101 GLN A C 1
ATOM 807 O O . GLN A 1 101 ? 1.721 8.921 -14.115 1.00 96.25 101 GLN A O 1
ATOM 812 N N . THR A 1 102 ? 0.617 7.311 -13.022 1.00 94.25 102 THR A N 1
ATOM 813 C CA . THR A 1 102 ? 0.787 6.251 -14.024 1.00 94.25 102 THR A CA 1
ATOM 814 C C . THR A 1 102 ? -0.584 5.696 -14.433 1.00 94.25 102 THR A C 1
ATOM 816 O O . THR A 1 102 ? -0.917 4.561 -14.074 1.00 94.25 102 THR A O 1
ATOM 819 N N . PRO A 1 103 ? -1.410 6.476 -15.169 1.00 94.81 103 PRO A N 1
ATOM 820 C CA . PRO A 1 103 ? -2.811 6.139 -15.427 1.00 94.81 103 PRO A CA 1
ATOM 821 C C . PRO A 1 103 ? -3.002 4.785 -16.101 1.00 94.81 103 PRO A C 1
ATOM 823 O O . PRO A 1 103 ? -3.971 4.098 -15.805 1.00 94.81 103 PRO A O 1
ATOM 826 N N . GLN A 1 104 ? -2.072 4.379 -16.969 1.00 95.50 104 GLN A N 1
ATOM 827 C CA . GLN A 1 104 ? -2.137 3.100 -17.673 1.00 95.50 104 GLN A CA 1
ATOM 828 C C . GLN A 1 104 ? -2.189 1.904 -16.711 1.00 95.50 104 GLN A C 1
ATOM 830 O O . GLN A 1 104 ? -3.097 1.086 -16.812 1.00 95.50 104 GLN A O 1
ATOM 835 N N . THR A 1 105 ? -1.274 1.833 -15.736 1.00 96.31 105 THR A N 1
ATOM 836 C CA . THR A 1 105 ? -1.300 0.788 -14.697 1.00 96.31 105 THR A CA 1
ATOM 837 C C . THR A 1 105 ? -2.461 1.006 -13.729 1.00 96.31 105 THR A C 1
ATOM 839 O O . THR A 1 105 ? -3.156 0.059 -13.367 1.00 96.31 105 THR A O 1
ATOM 842 N N . PHE A 1 106 ? -2.710 2.255 -13.324 1.00 97.38 106 PHE A N 1
ATOM 843 C CA . PHE A 1 106 ? -3.742 2.569 -12.335 1.00 97.38 106 PHE A CA 1
ATOM 844 C C . PHE A 1 106 ? -5.157 2.233 -12.818 1.00 97.38 106 PHE A C 1
ATOM 846 O O . PHE A 1 106 ? -5.965 1.741 -12.038 1.00 97.38 106 PHE A O 1
ATOM 853 N N . LEU A 1 107 ? -5.456 2.444 -14.098 1.00 97.56 107 LEU A N 1
ATOM 854 C CA . LEU A 1 107 ? -6.753 2.148 -14.710 1.00 97.56 107 LEU A CA 1
ATOM 855 C C . LEU A 1 107 ? -6.745 0.840 -15.507 1.00 97.56 107 LEU A C 1
ATOM 857 O O . LEU A 1 107 ? -7.690 0.578 -16.249 1.00 97.56 107 LEU A O 1
ATOM 861 N N . TRP A 1 108 ? -5.707 0.011 -15.373 1.00 97.06 108 TRP A N 1
ATOM 862 C CA . TRP A 1 108 ? -5.642 -1.284 -16.044 1.00 97.06 108 TRP A CA 1
ATOM 863 C C . TRP A 1 108 ? -6.883 -2.138 -15.712 1.00 97.06 108 TRP A C 1
ATOM 865 O O . TRP A 1 108 ? -7.290 -2.186 -14.544 1.00 97.06 108 TRP A O 1
ATOM 875 N N . PRO A 1 109 ? -7.498 -2.821 -16.701 1.00 96.50 109 PRO A N 1
ATOM 876 C CA . PRO A 1 109 ? -7.099 -2.949 -18.114 1.00 96.50 109 PRO A CA 1
ATOM 877 C C . PRO A 1 109 ? -7.728 -1.910 -19.068 1.00 96.50 109 PRO A C 1
ATOM 879 O O . PRO A 1 109 ? -7.621 -2.049 -20.285 1.00 96.50 109 PRO A O 1
ATOM 882 N N . LEU A 1 110 ? -8.406 -0.873 -18.562 1.00 97.00 110 LEU A N 1
ATOM 883 C CA . LEU A 1 110 ? -9.179 0.072 -19.388 1.00 97.00 110 LEU A CA 1
ATOM 884 C C . LEU A 1 110 ? -8.311 0.893 -20.351 1.00 97.00 110 LEU A C 1
ATOM 886 O O . LEU A 1 110 ? -8.778 1.276 -21.419 1.00 97.00 110 LEU A O 1
ATOM 890 N N . LEU A 1 111 ? -7.058 1.161 -19.977 1.00 95.56 111 LEU A N 1
ATOM 891 C CA . LEU A 1 111 ? -6.097 1.929 -20.777 1.00 95.56 111 LEU A CA 1
ATOM 892 C C . LEU A 1 111 ? -5.040 1.047 -21.461 1.00 95.56 111 LEU A C 1
ATOM 894 O O . LEU A 1 111 ? -3.962 1.526 -21.808 1.00 95.56 111 LEU A O 1
ATOM 898 N N . GLY A 1 112 ? -5.348 -0.235 -21.661 1.00 93.31 112 GLY A N 1
ATOM 899 C CA . GLY A 1 112 ? -4.483 -1.191 -22.346 1.00 93.31 112 GLY A CA 1
ATOM 900 C C . GLY A 1 112 ? -3.964 -2.302 -21.438 1.00 93.31 112 GLY A C 1
ATOM 901 O O . GLY A 1 112 ? -4.232 -2.345 -20.239 1.00 93.31 112 GLY A O 1
ATOM 902 N N . TRP A 1 113 ? -3.219 -3.223 -22.049 1.00 92.69 113 TRP A N 1
ATOM 903 C CA . TRP A 1 113 ? -2.748 -4.458 -21.410 1.00 92.69 113 TRP A CA 1
ATOM 904 C C . TRP A 1 113 ? -1.275 -4.428 -21.009 1.00 92.69 113 TRP A C 1
ATOM 906 O O . TRP A 1 113 ? -0.808 -5.325 -20.311 1.00 92.69 113 TRP A O 1
ATOM 916 N N . GLU A 1 114 ? -0.547 -3.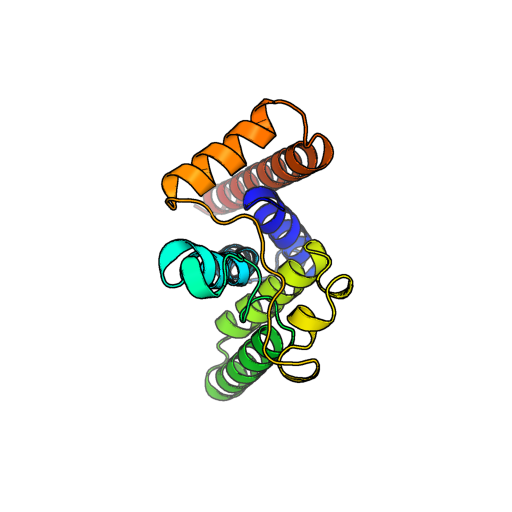408 -21.451 1.00 89.88 114 GLU A N 1
ATOM 917 C CA . GLU A 1 114 ? 0.873 -3.257 -21.168 1.00 89.88 114 GLU A CA 1
ATOM 918 C C . GLU A 1 114 ? 1.097 -2.536 -19.837 1.00 89.88 114 GLU A C 1
ATOM 920 O O . GLU A 1 114 ? 0.307 -1.680 -19.434 1.00 89.88 114 GLU A O 1
ATOM 925 N N . PHE A 1 115 ? 2.213 -2.850 -19.182 1.00 92.88 115 PHE A N 1
ATOM 926 C CA . PHE A 1 115 ? 2.662 -2.186 -17.963 1.00 92.88 115 PHE A CA 1
ATOM 927 C C . PHE A 1 115 ? 3.994 -1.482 -18.207 1.00 92.88 115 PHE A C 1
ATOM 929 O O . PHE A 1 115 ? 4.820 -1.952 -18.992 1.00 92.88 115 PHE A O 1
ATOM 936 N N . GLY A 1 116 ? 4.229 -0.381 -17.488 1.00 85.44 116 GLY A N 1
ATOM 937 C CA . GLY A 1 116 ? 5.513 0.313 -17.521 1.00 85.44 116 GLY A CA 1
ATOM 938 C C . GLY A 1 116 ? 6.650 -0.632 -17.130 1.00 85.44 116 GLY A C 1
ATOM 939 O O . GLY A 1 116 ? 6.665 -1.166 -16.016 1.00 85.44 116 GLY A O 1
ATOM 940 N N . ARG A 1 117 ? 7.594 -0.841 -18.051 1.00 81.62 117 ARG A N 1
ATOM 941 C CA . ARG A 1 117 ? 8.768 -1.691 -17.834 1.00 81.62 117 ARG A CA 1
ATOM 942 C C . ARG A 1 117 ? 9.838 -0.924 -17.070 1.00 81.62 117 ARG A C 1
ATOM 944 O O . ARG A 1 117 ? 10.185 0.200 -17.425 1.00 81.62 117 ARG A O 1
ATOM 951 N N . GLY A 1 118 ? 10.350 -1.535 -16.009 1.00 77.44 118 GLY A N 1
ATOM 952 C CA . GLY A 1 118 ? 11.497 -1.027 -15.272 1.00 77.44 118 GLY A CA 1
ATOM 953 C C . GLY A 1 118 ? 12.802 -1.639 -15.768 1.00 77.44 118 GLY A C 1
ATOM 954 O O . GLY A 1 118 ? 12.862 -2.332 -16.782 1.00 77.44 118 GLY A O 1
ATOM 955 N N . THR A 1 119 ? 13.868 -1.409 -15.006 1.00 75.56 119 THR A N 1
ATOM 956 C CA . THR A 1 119 ? 15.139 -2.105 -15.210 1.00 75.56 119 THR A CA 1
ATOM 957 C C . THR A 1 119 ? 14.940 -3.607 -15.007 1.00 75.56 119 THR A C 1
ATOM 959 O O . THR A 1 119 ? 14.395 -4.029 -13.981 1.00 75.56 119 THR A O 1
ATOM 962 N N . GLN A 1 120 ? 15.396 -4.402 -15.975 1.00 74.31 120 GLN A N 1
ATOM 963 C CA . GLN A 1 120 ? 15.538 -5.842 -15.801 1.00 74.31 120 GLN A CA 1
ATOM 964 C C . GLN A 1 120 ? 16.700 -6.115 -14.848 1.00 74.31 120 GLN A C 1
ATOM 966 O O . GLN A 1 120 ? 17.794 -5.574 -15.004 1.00 74.31 120 GLN A O 1
ATOM 971 N N . TYR A 1 121 ? 16.443 -6.938 -13.840 1.00 73.12 121 TYR A N 1
ATOM 972 C CA . TYR A 1 121 ? 17.453 -7.397 -12.897 1.00 73.12 121 TYR A CA 1
ATOM 973 C C . TYR A 1 121 ? 17.707 -8.873 -13.178 1.00 73.12 121 TYR A C 1
ATOM 975 O O . TYR A 1 121 ? 16.749 -9.621 -13.348 1.00 73.12 121 TYR A O 1
ATOM 983 N N . GLY A 1 122 ? 18.974 -9.296 -13.210 1.00 71.88 122 GLY A N 1
ATOM 984 C CA . GLY A 1 122 ? 19.325 -10.685 -13.524 1.00 71.88 122 GLY A CA 1
ATOM 985 C C . GLY A 1 122 ? 18.846 -11.694 -12.474 1.00 71.88 122 GLY A C 1
ATOM 986 O O . GLY A 1 122 ? 18.628 -12.857 -12.786 1.00 71.88 122 GLY A O 1
ATOM 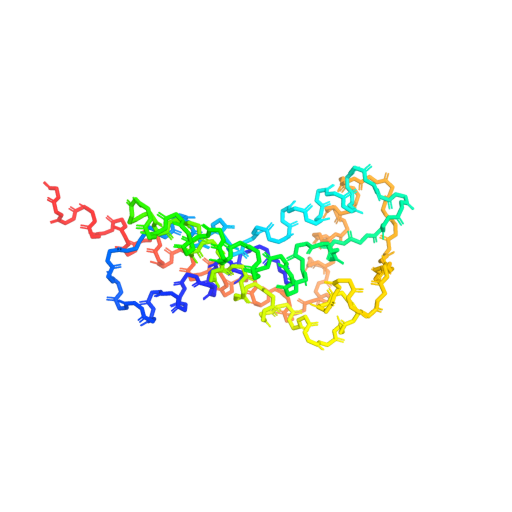987 N N . SER A 1 123 ? 18.653 -11.264 -11.223 1.00 76.56 123 SER A N 1
ATOM 988 C CA . SER A 1 123 ? 18.045 -12.083 -10.168 1.00 76.56 123 SER A CA 1
ATOM 989 C C . SER A 1 123 ? 17.314 -11.228 -9.132 1.00 76.56 123 SER A C 1
ATOM 991 O O . SER A 1 123 ? 17.587 -10.033 -8.987 1.00 76.56 123 SER A O 1
ATOM 993 N N . PHE A 1 124 ? 16.429 -11.855 -8.347 1.00 73.50 124 PHE A N 1
ATOM 994 C CA . PHE A 1 124 ? 15.776 -11.212 -7.200 1.00 73.50 124 PHE A CA 1
ATOM 995 C C . PHE A 1 124 ? 16.791 -10.632 -6.205 1.00 73.50 124 PHE A C 1
ATOM 997 O O . PHE A 1 124 ? 16.619 -9.513 -5.727 1.00 73.50 124 PHE A O 1
ATOM 1004 N N . TRP A 1 125 ? 17.884 -11.353 -5.939 1.00 80.31 125 TRP A N 1
ATOM 1005 C CA . TRP A 1 125 ? 18.950 -10.883 -5.052 1.00 80.31 125 TRP A CA 1
ATOM 1006 C C . TRP A 1 125 ? 19.653 -9.649 -5.596 1.00 80.31 125 TRP A C 1
ATOM 1008 O O . TRP A 1 125 ? 19.972 -8.747 -4.831 1.00 80.31 125 TRP A O 1
ATOM 1018 N N . GLN A 1 126 ? 19.841 -9.577 -6.913 1.00 81.44 126 GLN A N 1
ATOM 1019 C CA . GLN A 1 126 ? 20.430 -8.414 -7.566 1.00 81.44 126 GLN A CA 1
ATOM 1020 C C . GLN A 1 126 ? 19.476 -7.215 -7.562 1.00 81.44 126 GLN A C 1
ATOM 1022 O O . GLN A 1 126 ? 19.912 -6.078 -7.385 1.00 81.44 126 GLN A O 1
ATOM 1027 N N . TYR A 1 127 ? 18.170 -7.455 -7.707 1.00 79.81 127 TYR A N 1
ATOM 1028 C CA . TYR A 1 127 ? 17.153 -6.429 -7.482 1.00 79.81 127 TYR A CA 1
ATOM 1029 C C . TYR A 1 127 ? 17.226 -5.894 -6.051 1.00 79.81 127 TYR A C 1
ATOM 1031 O O . TYR A 1 127 ? 17.307 -4.681 -5.862 1.00 79.81 127 TYR A O 1
ATOM 1039 N N . LEU A 1 128 ? 17.245 -6.787 -5.061 1.00 78.62 128 LEU A N 1
ATOM 1040 C CA . LEU A 1 128 ? 17.271 -6.421 -3.651 1.00 78.62 128 LEU A CA 1
ATOM 1041 C C . LEU A 1 128 ? 18.556 -5.660 -3.304 1.00 78.62 128 LEU A C 1
ATOM 1043 O O . LEU A 1 128 ? 18.485 -4.568 -2.749 1.00 78.62 128 LEU A O 1
ATOM 1047 N N . SER A 1 129 ? 19.721 -6.175 -3.700 1.00 82.12 129 SER A N 1
ATOM 1048 C CA . SER A 1 129 ? 21.010 -5.529 -3.443 1.00 82.12 129 SER A CA 1
ATOM 1049 C C . SER A 1 129 ? 21.114 -4.165 -4.118 1.00 82.12 129 SER A C 1
ATOM 1051 O O . SER A 1 129 ? 21.599 -3.224 -3.502 1.00 82.12 129 SER A O 1
ATOM 1053 N N . THR A 1 130 ? 20.593 -4.014 -5.338 1.00 80.88 130 THR A N 1
ATOM 1054 C CA . THR A 1 130 ? 20.575 -2.715 -6.026 1.00 80.88 130 THR A CA 1
ATOM 1055 C C . THR A 1 130 ? 19.596 -1.749 -5.365 1.00 80.88 130 THR A C 1
ATOM 1057 O O . THR A 1 130 ? 19.898 -0.565 -5.227 1.00 80.88 130 THR A O 1
ATOM 1060 N N . ALA A 1 131 ? 18.419 -2.231 -4.956 1.00 76.44 131 ALA A N 1
ATOM 1061 C CA . ALA A 1 131 ? 17.433 -1.418 -4.260 1.00 76.44 131 ALA A CA 1
ATOM 1062 C C . ALA A 1 131 ? 17.994 -0.897 -2.930 1.00 76.44 131 ALA A C 1
ATOM 1064 O O . ALA A 1 131 ? 17.876 0.295 -2.666 1.00 76.44 131 ALA A O 1
ATOM 1065 N N . TYR A 1 132 ? 18.660 -1.750 -2.144 1.00 73.25 132 TYR A N 1
ATOM 1066 C CA . TYR A 1 132 ? 19.282 -1.352 -0.879 1.00 73.25 132 TYR A CA 1
ATOM 1067 C C . TYR A 1 132 ? 20.576 -0.548 -1.052 1.00 73.25 132 TYR A C 1
ATOM 1069 O O . TYR A 1 132 ? 20.777 0.419 -0.324 1.00 73.25 132 TYR A O 1
ATOM 1077 N N . GLY A 1 133 ? 21.418 -0.866 -2.037 1.00 74.88 133 GLY A N 1
ATOM 1078 C CA . GLY A 1 133 ? 22.639 -0.105 -2.328 1.00 74.88 133 GLY A CA 1
ATOM 1079 C C . GLY A 1 133 ? 22.341 1.360 -2.653 1.00 74.88 133 GLY A C 1
ATOM 1080 O O . GLY A 1 133 ? 22.925 2.261 -2.060 1.00 74.88 133 GLY A O 1
ATOM 1081 N N . ARG A 1 134 ? 21.311 1.616 -3.472 1.00 71.56 134 ARG A N 1
ATOM 1082 C CA . ARG A 1 134 ? 20.872 2.985 -3.813 1.00 71.56 134 ARG A CA 1
ATOM 1083 C C . ARG A 1 134 ? 20.397 3.808 -2.611 1.00 71.56 134 ARG A C 1
ATOM 1085 O O . ARG A 1 134 ? 20.455 5.037 -2.663 1.00 71.56 134 ARG A O 1
ATOM 1092 N N . ILE A 1 135 ? 19.905 3.150 -1.560 1.00 66.75 135 ILE A N 1
ATOM 1093 C CA . ILE A 1 135 ? 19.485 3.800 -0.311 1.00 66.75 135 ILE A CA 1
ATOM 1094 C C . ILE A 1 135 ? 20.712 4.253 0.487 1.00 66.75 135 ILE A C 1
ATOM 1096 O O . ILE A 1 135 ? 20.718 5.365 1.011 1.00 66.75 135 ILE A O 1
ATOM 1100 N N . LEU A 1 136 ? 21.741 3.405 0.563 1.00 67.62 136 LEU A N 1
ATOM 1101 C CA . LEU A 1 136 ? 22.967 3.673 1.319 1.00 67.62 136 LEU A CA 1
ATOM 1102 C C . LEU A 1 136 ? 23.832 4.755 0.660 1.00 67.62 136 LEU A C 1
ATOM 1104 O O . LEU A 1 136 ? 24.439 5.554 1.367 1.00 67.62 136 LEU A O 1
ATOM 1108 N N . ASP A 1 137 ? 23.800 4.853 -0.669 1.00 70.56 137 ASP A N 1
ATOM 1109 C CA . ASP A 1 137 ? 24.559 5.852 -1.434 1.00 70.56 137 ASP A CA 1
ATOM 1110 C C . ASP A 1 137 ? 23.957 7.276 -1.371 1.00 70.56 137 ASP A C 1
ATOM 1112 O O . ASP A 1 137 ? 24.410 8.185 -2.064 1.00 70.56 137 ASP A O 1
ATOM 1116 N N . GLY A 1 138 ? 22.899 7.503 -0.580 1.00 59.12 138 GLY A N 1
ATOM 1117 C CA . GLY A 1 138 ? 22.314 8.835 -0.353 1.00 59.12 138 GLY A CA 1
ATOM 1118 C C . GLY A 1 138 ? 21.537 9.429 -1.539 1.00 59.12 138 GLY A C 1
ATOM 1119 O O . GLY A 1 138 ? 20.921 10.485 -1.401 1.00 59.12 138 GLY A O 1
ATOM 1120 N N . SER A 1 139 ? 21.484 8.733 -2.681 1.00 57.19 139 SER A N 1
ATOM 1121 C CA . SER A 1 139 ? 20.772 9.156 -3.902 1.00 57.19 139 SER A CA 1
ATOM 1122 C C . SER A 1 139 ? 19.243 9.279 -3.745 1.00 57.19 139 SER A C 1
ATOM 1124 O O . SER A 1 139 ? 18.565 9.839 -4.605 1.00 57.19 139 SER A O 1
ATOM 1126 N N . LEU A 1 140 ? 18.695 8.783 -2.628 1.00 58.28 140 LEU A N 1
ATOM 1127 C CA . LEU A 1 140 ? 17.270 8.738 -2.286 1.00 58.28 140 LEU A CA 1
ATOM 1128 C C . LEU A 1 140 ? 16.999 9.370 -0.907 1.00 58.28 140 LEU A C 1
ATOM 1130 O O . LEU A 1 140 ? 16.396 8.739 -0.039 1.00 58.28 140 LEU A O 1
ATOM 1134 N N . SER A 1 141 ? 17.414 10.622 -0.688 1.00 70.94 141 SER A N 1
ATOM 1135 C CA . SER A 1 141 ? 17.200 11.327 0.592 1.00 70.94 141 SER A CA 1
ATOM 1136 C C . SER A 1 141 ? 15.731 11.317 1.043 1.00 70.94 141 SER A C 1
ATOM 1138 O O . SER A 1 141 ? 15.439 11.014 2.199 1.00 70.94 141 SER A O 1
ATOM 1140 N N . LEU A 1 142 ? 14.790 11.554 0.121 1.00 74.75 142 LEU A N 1
ATOM 1141 C CA . LEU A 1 142 ? 13.352 11.517 0.401 1.00 74.75 142 LEU A CA 1
ATOM 1142 C C . LEU A 1 142 ? 12.857 10.097 0.718 1.00 74.75 142 LEU A C 1
ATOM 1144 O O . LEU A 1 142 ? 12.126 9.905 1.686 1.00 74.75 142 LEU A O 1
ATOM 1148 N N . GLY A 1 143 ? 13.285 9.095 -0.059 1.00 74.19 143 GLY A N 1
ATOM 1149 C CA . GLY A 1 143 ? 12.892 7.697 0.141 1.00 74.19 143 GLY A CA 1
ATOM 1150 C C . GLY A 1 143 ? 13.358 7.154 1.492 1.00 74.19 143 GLY A C 1
ATOM 1151 O O . GLY A 1 143 ? 12.552 6.605 2.244 1.00 74.19 143 GLY A O 1
ATOM 1152 N N . LEU A 1 144 ? 14.627 7.389 1.836 1.00 80.81 144 LEU A N 1
ATOM 1153 C CA . LEU A 1 144 ? 15.195 7.016 3.130 1.00 80.81 144 LEU A CA 1
ATOM 1154 C C . LEU A 1 144 ? 14.498 7.751 4.283 1.00 80.81 144 LEU A C 1
ATOM 1156 O O . LEU A 1 144 ? 14.182 7.136 5.296 1.00 80.81 144 LEU A O 1
ATOM 1160 N N . THR A 1 145 ? 14.194 9.040 4.111 1.00 83.44 145 THR A N 1
ATOM 1161 C CA . THR A 1 145 ? 13.480 9.829 5.125 1.00 83.44 145 THR A CA 1
ATOM 1162 C C . THR A 1 145 ? 12.092 9.249 5.391 1.00 83.44 145 THR A C 1
ATOM 1164 O O . THR A 1 145 ? 11.739 9.010 6.545 1.00 83.44 145 THR A O 1
ATOM 1167 N N . THR A 1 146 ? 11.315 8.955 4.342 1.00 86.19 146 THR A N 1
ATOM 1168 C CA . THR A 1 146 ? 9.990 8.333 4.506 1.00 86.19 146 THR A CA 1
ATOM 1169 C C . THR A 1 146 ? 10.068 6.943 5.135 1.00 86.19 146 THR A C 1
ATOM 1171 O O . THR A 1 146 ? 9.196 6.588 5.924 1.00 86.19 146 THR A O 1
ATOM 1174 N N . GLU A 1 147 ? 11.126 6.182 4.848 1.00 88.94 147 GLU A N 1
ATOM 1175 C CA . GLU A 1 147 ? 11.332 4.852 5.425 1.00 88.94 147 GLU A CA 1
ATOM 1176 C C . GLU A 1 147 ? 11.656 4.921 6.921 1.00 88.94 147 GLU A C 1
ATOM 1178 O O . GLU A 1 147 ? 11.059 4.192 7.713 1.00 88.94 147 GLU A O 1
ATOM 1183 N N . ILE A 1 148 ? 12.534 5.844 7.326 1.00 89.56 148 ILE A N 1
ATOM 1184 C CA . ILE A 1 148 ? 12.860 6.088 8.738 1.00 89.56 148 ILE A CA 1
ATOM 1185 C C . ILE A 1 148 ? 11.616 6.557 9.498 1.00 89.56 148 ILE A C 1
ATOM 1187 O O . ILE A 1 148 ? 11.336 6.051 10.583 1.00 89.56 148 ILE A O 1
ATOM 1191 N N . ILE A 1 149 ? 10.839 7.482 8.925 1.00 90.62 149 ILE A N 1
ATOM 1192 C CA . ILE A 1 149 ? 9.578 7.943 9.523 1.00 90.62 149 ILE A CA 1
ATOM 1193 C C . ILE A 1 149 ? 8.614 6.767 9.700 1.00 90.62 149 ILE A C 1
ATOM 1195 O O . ILE A 1 149 ? 8.069 6.582 10.789 1.00 90.62 149 ILE A O 1
ATOM 1199 N N . GLY A 1 150 ? 8.430 5.948 8.662 1.00 92.31 150 GLY A N 1
ATOM 1200 C CA . GLY A 1 150 ? 7.588 4.757 8.726 1.00 92.31 150 GLY A CA 1
ATOM 1201 C C . GLY A 1 150 ? 8.022 3.792 9.828 1.00 92.31 150 GLY A C 1
ATOM 1202 O O . GLY A 1 150 ? 7.194 3.353 10.626 1.00 92.31 150 GLY A O 1
ATOM 1203 N N . LEU A 1 151 ? 9.326 3.532 9.936 1.00 93.19 151 LEU A N 1
ATOM 1204 C CA . LEU A 1 151 ? 9.894 2.679 10.977 1.00 93.19 151 LEU A CA 1
ATOM 1205 C C . LEU A 1 151 ? 9.654 3.245 12.383 1.00 93.19 151 LEU A C 1
ATOM 1207 O O . LEU A 1 151 ? 9.221 2.510 13.269 1.00 93.19 151 LEU A O 1
ATOM 1211 N N . ILE A 1 152 ? 9.875 4.546 12.591 1.00 93.69 152 ILE A N 1
ATOM 1212 C CA . ILE A 1 152 ? 9.606 5.213 13.874 1.00 93.69 152 ILE A CA 1
ATOM 1213 C C . ILE A 1 152 ? 8.131 5.058 14.257 1.00 93.69 152 ILE A C 1
ATOM 1215 O O . ILE A 1 152 ? 7.828 4.713 15.400 1.00 93.69 152 ILE A O 1
ATOM 1219 N N . ILE A 1 153 ? 7.213 5.258 13.309 1.00 93.31 153 ILE A N 1
ATOM 1220 C CA . ILE A 1 153 ? 5.776 5.094 13.553 1.00 93.31 153 ILE A CA 1
ATOM 1221 C C . ILE A 1 153 ? 5.453 3.652 13.960 1.00 93.31 153 ILE A C 1
ATOM 1223 O O . ILE A 1 153 ? 4.733 3.455 14.937 1.00 93.31 153 ILE A O 1
ATOM 1227 N N . ILE A 1 154 ? 6.005 2.650 13.267 1.00 93.75 154 ILE A N 1
ATOM 1228 C CA . ILE A 1 154 ? 5.816 1.232 13.618 1.00 93.75 154 ILE A CA 1
ATOM 1229 C C . ILE A 1 154 ? 6.298 0.953 15.046 1.00 93.75 154 ILE A C 1
ATOM 1231 O O . ILE A 1 154 ? 5.595 0.288 15.811 1.00 93.75 154 ILE A O 1
ATOM 1235 N N . LEU A 1 155 ? 7.474 1.464 15.422 1.00 93.25 155 LEU A N 1
ATOM 1236 C CA . LEU A 1 155 ? 8.043 1.266 16.756 1.00 93.25 155 LEU A CA 1
ATOM 1237 C C . LEU A 1 155 ? 7.172 1.902 17.844 1.00 93.25 155 LEU A C 1
ATOM 1239 O O . LEU A 1 155 ? 6.857 1.243 18.835 1.00 93.25 155 LEU A O 1
ATOM 1243 N N . ILE A 1 156 ? 6.733 3.148 17.642 1.00 90.50 156 ILE A N 1
ATOM 1244 C CA . ILE A 1 156 ? 5.831 3.843 18.571 1.00 90.50 156 ILE A CA 1
ATOM 1245 C C . ILE A 1 156 ? 4.514 3.078 18.695 1.00 90.50 156 ILE A C 1
ATOM 1247 O O . ILE A 1 156 ? 4.059 2.815 19.809 1.00 90.50 156 ILE A O 1
ATOM 1251 N N . PHE A 1 157 ? 3.915 2.690 17.569 1.00 88.75 157 PHE A N 1
ATOM 1252 C CA . PHE A 1 157 ? 2.653 1.957 17.540 1.00 88.75 157 PHE A CA 1
ATOM 1253 C C . PHE A 1 157 ? 2.758 0.644 18.327 1.00 88.75 157 PHE A C 1
ATOM 1255 O O . PHE A 1 157 ? 1.989 0.409 19.257 1.00 88.75 157 PHE A O 1
ATOM 1262 N N . THR A 1 158 ? 3.786 -0.155 18.037 1.00 87.69 158 THR A N 1
ATOM 1263 C CA . THR A 1 158 ? 4.030 -1.446 18.698 1.00 87.69 158 THR A CA 1
ATOM 1264 C C . THR A 1 158 ? 4.281 -1.280 20.199 1.00 87.69 158 THR A C 1
ATOM 1266 O O . THR A 1 158 ? 3.731 -2.029 21.003 1.00 87.69 158 THR A O 1
ATOM 1269 N N . ALA A 1 159 ? 5.065 -0.274 20.604 1.00 87.88 159 ALA A N 1
ATOM 1270 C CA . ALA A 1 159 ? 5.308 0.019 22.016 1.00 87.88 159 ALA A CA 1
ATOM 1271 C C . ALA A 1 159 ? 4.025 0.443 22.752 1.00 87.88 159 ALA A C 1
ATOM 1273 O O . ALA A 1 159 ? 3.826 0.092 23.918 1.00 87.88 159 ALA A O 1
ATOM 1274 N N . THR A 1 160 ? 3.145 1.183 22.075 1.00 84.88 160 THR A N 1
ATOM 1275 C CA . THR A 1 160 ? 1.875 1.648 22.646 1.00 84.88 160 THR A CA 1
ATOM 1276 C C . THR A 1 160 ? 0.910 0.482 22.857 1.00 84.88 160 THR A C 1
ATOM 1278 O O . THR A 1 160 ? 0.361 0.351 23.951 1.00 84.88 160 THR A O 1
ATOM 1281 N N . GLU A 1 161 ? 0.768 -0.399 21.867 1.00 80.06 161 GLU A N 1
ATOM 1282 C CA . GLU A 1 161 ? -0.044 -1.623 21.956 1.00 80.06 161 GLU A CA 1
ATOM 1283 C C . GLU A 1 161 ? 0.477 -2.578 23.043 1.00 80.06 161 GLU A C 1
ATOM 1285 O O . GLU A 1 161 ? -0.288 -3.048 23.888 1.00 80.06 161 GLU A O 1
ATOM 1290 N N . LEU A 1 162 ? 1.798 -2.799 23.107 1.00 81.38 162 LEU A N 1
ATOM 1291 C CA . LEU A 1 162 ? 2.408 -3.641 24.142 1.00 81.38 162 LEU A CA 1
ATOM 1292 C C . LEU A 1 162 ? 2.137 -3.092 25.551 1.00 81.38 162 LEU A C 1
ATOM 1294 O O . LEU A 1 162 ? 1.790 -3.842 26.463 1.00 81.38 162 LEU A O 1
ATOM 1298 N N . ARG A 1 163 ? 2.249 -1.770 25.734 1.00 83.19 163 ARG A N 1
ATOM 1299 C CA . ARG A 1 163 ? 1.971 -1.115 27.020 1.00 83.19 163 ARG A CA 1
ATOM 1300 C C . ARG A 1 163 ? 0.504 -1.235 27.431 1.00 83.19 163 ARG A C 1
ATOM 1302 O O . ARG A 1 163 ? 0.229 -1.333 28.625 1.00 83.19 163 ARG A O 1
ATOM 1309 N N . GLN A 1 164 ? -0.428 -1.188 26.480 1.00 77.44 164 GLN A N 1
ATOM 1310 C CA . GLN A 1 164 ? -1.849 -1.386 26.768 1.00 77.44 164 GLN A CA 1
ATOM 1311 C C . GLN A 1 164 ? -2.120 -2.824 27.212 1.00 77.44 164 GLN A C 1
ATOM 1313 O O . GLN A 1 164 ? -2.766 -3.016 28.238 1.00 77.44 164 GLN A O 1
ATOM 1318 N N . HIS A 1 165 ? -1.552 -3.817 26.524 1.00 73.56 165 HIS A N 1
ATOM 1319 C CA . HIS A 1 165 ? -1.685 -5.221 26.914 1.00 73.56 165 HIS A CA 1
ATOM 1320 C C . HIS A 1 165 ? -1.110 -5.518 28.308 1.00 73.56 165 HIS A C 1
ATOM 1322 O O . HIS A 1 165 ? -1.781 -6.166 29.106 1.00 73.56 165 HIS A O 1
ATOM 1328 N N . LEU A 1 166 ? 0.073 -4.987 28.639 1.00 75.44 166 LEU A N 1
ATOM 1329 C CA . LEU A 1 166 ? 0.711 -5.181 29.953 1.00 75.44 166 LEU A CA 1
ATOM 1330 C C . LEU A 1 166 ? 0.008 -4.456 31.113 1.00 75.44 166 LEU A C 1
ATOM 1332 O O . LEU A 1 166 ? 0.255 -4.774 32.268 1.00 75.44 166 LEU A O 1
ATOM 1336 N N . ARG A 1 167 ? -0.831 -3.449 30.840 1.00 71.56 167 ARG A N 1
ATOM 1337 C CA . ARG A 1 167 ? -1.624 -2.755 31.874 1.00 71.56 167 ARG A CA 1
ATOM 1338 C C . ARG A 1 167 ? -2.924 -3.477 32.229 1.00 71.56 167 ARG A C 1
ATOM 1340 O O . ARG A 1 167 ? -3.565 -3.088 33.201 1.00 71.56 167 ARG A O 1
ATOM 1347 N N . ILE A 1 168 ? -3.337 -4.444 31.413 1.00 59.50 168 ILE A N 1
ATOM 1348 C CA . ILE A 1 168 ? -4.609 -5.167 31.545 1.00 59.50 168 ILE A CA 1
ATOM 1349 C C . ILE A 1 168 ? -4.380 -6.590 32.106 1.00 59.50 168 ILE A C 1
ATOM 1351 O O . ILE A 1 168 ? -5.339 -7.222 32.543 1.00 59.50 168 ILE A O 1
ATOM 1355 N N . SER A 1 169 ? -3.129 -7.076 32.125 1.00 52.94 169 SER A N 1
ATOM 1356 C CA . SER A 1 169 ? -2.691 -8.324 32.779 1.00 52.94 169 SER A CA 1
ATOM 1357 C C . SER A 1 169 ? -2.290 -8.109 34.232 1.00 52.94 169 SER A C 1
ATOM 1359 O O . SER A 1 169 ? -2.659 -8.958 35.069 1.00 52.94 169 SER A O 1
#

Sequence (169 aa):
MLPFAHIGITLALFYMATRGRNINYWYVAIGSILPDLIDKFIGRVLFADTFASGRIFAHSLLFVVVLGLAGYYLYMRRKDTRLLILAAASTVHLLLDSMWQTPQTFLWPLLGWEFGRGTQYGSFWQYLSTAYGRILDGSLSLGLTTEIIGLIIILIFTATELRQHLRIS

pLDDT: mean 88.98, std 10.18, range [52.94, 98.56]

Radius of gyration: 17.38 Å; chains: 1; bounding box: 47×27×55 Å